Protein AF-A0A920LUI4-F1 (afdb_monomer)

Foldseek 3Di:
DDDPPPCPVVVVCCLLVVDPDPDDFDADPNHGDDPVNNVPDDDADPQGDADQAFQLVSLCVVCVVPVPRDSVVSCVVCVVLVNNVRRRPGLVPDDPVVSVD

Radius of gyration: 16.71 Å; Cα contacts (8 Å, |Δi|>4): 72; chains: 1; bounding box: 39×32×43 Å

Secondary structure (DSSP, 8-state):
-PPTTSSHHHHHHHHTTSS--SSS--EETTEE--HHHHHH-----SS----SSBHHHHHHHHHHH-TTS-TTHHHHHHHHTT-GGGTTSBGGGS-TTGGG-

Solvent-accessible surface area (backbone atoms only — not comparable to full-atom value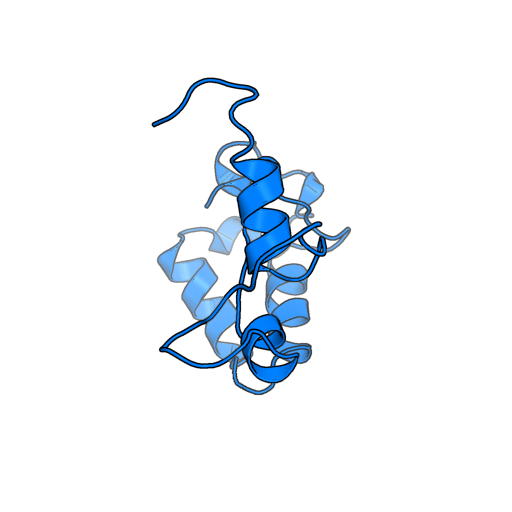s): 6484 Å² total; per-residue (Å²): 136,80,65,90,86,71,46,64,71,57,52,52,30,37,75,59,67,75,37,83,72,96,68,88,85,62,62,60,96,88,35,71,74,44,73,75,59,44,73,70,60,84,86,85,56,99,69,66,84,73,60,102,37,26,41,47,54,48,47,46,50,53,22,74,76,32,88,87,42,60,63,72,50,45,64,52,50,29,54,76,70,70,41,59,94,43,34,81,40,53,42,83,74,51,52,80,70,66,64,73,108

Nearest PDB structures (foldseek):
  4yms-assembly1_J  TM=8.678E-01  e=1.460E-03  Caldanaerobacter subterraneus subsp. tengcongensis MB4
  4zir-assembly1_B  TM=8.055E-01  e=1.655E-03  Thermotoga maritima MSB8
  7o17-assembly1_C  TM=8.811E-01  e=3.986E-03  Stutzerimonas stutzeri
  1sgw-assembly1_A  TM=8.078E-01  e=1.586E-02  Pyrococcus furiosus DSM 3638

Mean predicted aligned error: 6.78 Å

Structure (mmCIF, N/CA/C/O backbone):
data_AF-A0A920LUI4-F1
#
_entry.id   AF-A0A920LUI4-F1
#
loop_
_atom_site.group_PDB
_atom_site.id
_atom_site.type_symbol
_atom_site.label_atom_id
_atom_site.label_alt_id
_atom_site.label_comp_id
_atom_site.label_asym_id
_atom_site.label_entity_id
_atom_site.label_seq_id
_atom_site.pdbx_PDB_ins_code
_atom_site.Cartn_x
_atom_site.Cartn_y
_atom_site.Cartn_z
_atom_site.occupancy
_atom_site.B_iso_or_equiv
_atom_site.auth_seq_id
_atom_site.auth_comp_id
_atom_site.auth_asym_id
_atom_site.auth_atom_id
_atom_site.pdbx_PDB_model_num
ATOM 1 N N . MET A 1 1 ? -2.389 21.887 8.324 1.00 54.94 1 MET A N 1
ATOM 2 C CA . MET A 1 1 ? -1.175 21.053 8.496 1.00 54.94 1 MET A CA 1
ATOM 3 C C . MET A 1 1 ? -0.711 21.177 9.946 1.00 54.94 1 MET A C 1
ATOM 5 O O . MET A 1 1 ? -0.307 22.260 10.333 1.00 54.94 1 MET A O 1
ATOM 9 N N . GLY A 1 2 ? -0.863 20.143 10.784 1.00 72.38 2 GLY A N 1
ATOM 10 C CA . GLY A 1 2 ? -0.440 20.217 12.199 1.00 72.38 2 GLY A CA 1
ATOM 11 C C . GLY A 1 2 ? 1.078 20.030 12.382 1.00 72.38 2 GLY A C 1
ATOM 12 O O . GLY A 1 2 ? 1.705 19.469 11.481 1.00 72.38 2 GLY A O 1
ATOM 13 N N . PRO A 1 3 ? 1.661 20.376 13.542 1.00 79.69 3 PRO A N 1
ATOM 14 C CA . PRO A 1 3 ? 3.098 20.232 13.809 1.00 79.69 3 PRO A CA 1
ATOM 15 C C . PRO A 1 3 ? 3.559 18.765 13.872 1.00 79.69 3 PRO A C 1
ATOM 17 O O . PRO A 1 3 ? 2.749 17.841 14.030 1.00 79.69 3 PRO A O 1
ATOM 20 N N . ASN A 1 4 ? 4.864 18.520 13.733 1.00 76.44 4 ASN A N 1
ATOM 21 C CA . ASN A 1 4 ? 5.445 17.195 13.977 1.00 76.44 4 ASN A CA 1
ATOM 22 C C . ASN A 1 4 ? 5.123 16.749 15.412 1.00 76.44 4 ASN A C 1
ATOM 24 O O . ASN A 1 4 ? 5.159 17.556 16.333 1.00 76.44 4 ASN A O 1
ATOM 28 N N . GLY A 1 5 ? 4.728 15.487 15.593 1.00 81.38 5 GLY A N 1
ATOM 29 C CA . GLY A 1 5 ? 4.291 14.975 16.899 1.00 81.38 5 GLY A CA 1
ATOM 30 C C . GLY A 1 5 ? 2.815 15.211 17.249 1.00 81.38 5 GLY A C 1
ATOM 31 O O . GLY A 1 5 ? 2.339 14.631 18.214 1.00 81.38 5 GL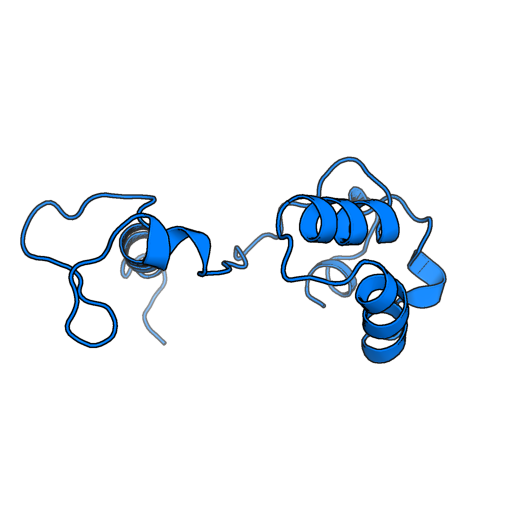Y A O 1
ATOM 32 N N . ALA A 1 6 ? 2.035 15.935 16.435 1.00 86.94 6 ALA A N 1
ATOM 33 C CA . ALA A 1 6 ? 0.597 16.151 16.680 1.00 86.94 6 ALA A CA 1
ATOM 34 C C . ALA A 1 6 ? -0.299 14.897 16.511 1.00 86.94 6 ALA A C 1
ATOM 36 O O . ALA A 1 6 ? -1.509 15.021 16.369 1.00 86.94 6 ALA A O 1
ATOM 37 N N . GLY A 1 7 ? 0.276 13.695 16.420 1.00 86.38 7 GLY A N 1
ATOM 38 C CA . GLY A 1 7 ? -0.492 12.448 16.339 1.00 86.38 7 GLY A CA 1
ATOM 39 C C . GLY A 1 7 ? -1.063 12.084 14.963 1.00 86.38 7 GLY A C 1
ATOM 40 O O . GLY A 1 7 ? -1.778 11.097 14.868 1.00 86.38 7 GLY A O 1
ATOM 41 N N . LYS A 1 8 ? -0.727 12.792 13.875 1.00 88.25 8 LYS A N 1
ATOM 42 C CA . LYS A 1 8 ? -1.234 12.483 12.514 1.00 88.25 8 LYS A CA 1
ATOM 43 C C . LYS A 1 8 ? -1.004 11.025 12.095 1.00 88.25 8 LYS A C 1
ATOM 45 O O . LYS A 1 8 ? -1.921 10.375 11.610 1.00 88.25 8 LYS A O 1
ATOM 50 N N . SER A 1 9 ? 0.201 10.500 12.316 1.00 87.12 9 SER A N 1
ATOM 51 C CA . SER A 1 9 ? 0.527 9.110 11.975 1.00 87.12 9 SER A CA 1
ATOM 52 C C . SER A 1 9 ? -0.219 8.108 12.858 1.00 87.12 9 SER A C 1
ATOM 54 O O . SER A 1 9 ? -0.586 7.039 12.383 1.00 87.12 9 SER A O 1
ATOM 56 N N . LEU A 1 10 ? -0.468 8.454 14.127 1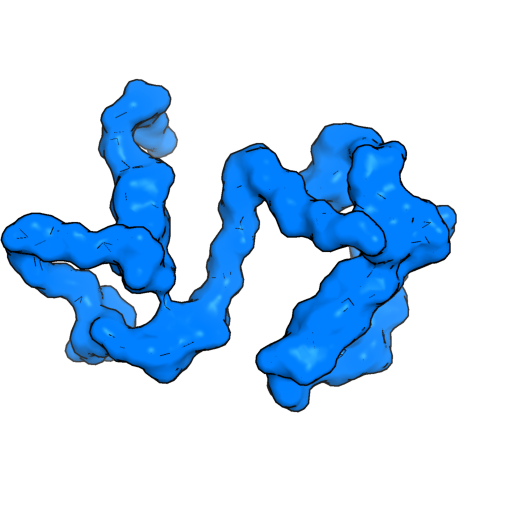.00 89.31 10 LEU A N 1
ATOM 57 C CA . LEU A 1 10 ? -1.275 7.634 15.032 1.00 89.31 10 LEU A CA 1
ATOM 58 C C . LEU A 1 10 ? -2.738 7.618 14.580 1.00 89.31 10 LEU A C 1
ATOM 60 O O . LEU A 1 10 ? -3.317 6.547 14.455 1.00 89.31 10 LEU A O 1
ATOM 64 N N . LEU A 1 11 ? -3.294 8.784 14.242 1.00 89.31 11 LEU A N 1
ATOM 65 C CA . LEU A 1 11 ? -4.645 8.917 13.704 1.00 89.31 11 LEU A CA 1
ATOM 66 C C . LEU A 1 11 ? -4.828 8.081 12.432 1.00 89.31 11 LEU A C 1
ATOM 68 O O . LEU A 1 11 ? -5.783 7.316 12.344 1.00 89.31 11 LEU A O 1
ATOM 72 N N . MET A 1 12 ? -3.890 8.169 11.483 1.00 88.38 12 MET A N 1
ATOM 73 C CA . MET A 1 12 ? -3.930 7.349 10.267 1.00 88.38 12 MET A CA 1
ATOM 74 C C . MET A 1 12 ? -3.892 5.851 10.588 1.00 88.38 12 MET A C 1
ATOM 76 O O . MET A 1 12 ? -4.677 5.088 10.034 1.00 88.38 12 MET A O 1
ATOM 80 N N . ARG A 1 13 ? -3.042 5.414 11.530 1.00 87.81 13 ARG A N 1
ATOM 81 C CA . ARG A 1 13 ? -3.022 4.009 11.977 1.00 87.81 13 ARG A CA 1
ATOM 82 C C . ARG A 1 13 ? -4.363 3.576 12.565 1.00 87.81 13 ARG A C 1
ATOM 84 O O . ARG A 1 13 ? -4.784 2.460 12.288 1.00 87.81 13 ARG A O 1
ATOM 91 N N . CYS A 1 14 ? -5.040 4.437 13.324 1.00 90.56 14 CYS A N 1
ATOM 92 C CA . CYS A 1 14 ? -6.366 4.125 13.850 1.00 90.56 14 CYS A CA 1
ATOM 93 C C . CYS A 1 14 ? -7.417 3.985 12.741 1.00 90.56 14 CYS A C 1
ATOM 95 O O . CYS A 1 14 ? -8.183 3.027 12.747 1.00 90.56 14 CYS A O 1
ATOM 97 N N . ILE A 1 15 ? -7.425 4.900 11.767 1.00 89.31 15 ILE A N 1
ATOM 98 C CA . ILE A 1 15 ? -8.362 4.869 10.629 1.00 89.31 15 ILE A CA 1
ATOM 99 C C . ILE A 1 15 ? -8.174 3.600 9.784 1.00 89.31 15 ILE A C 1
ATOM 101 O O . ILE A 1 15 ? -9.154 3.013 9.333 1.00 89.31 15 ILE A O 1
ATOM 105 N N . HIS A 1 16 ? -6.930 3.142 9.630 1.00 87.62 16 HIS A N 1
ATOM 106 C CA . HIS A 1 16 ? -6.592 1.909 8.914 1.00 87.62 16 HIS A CA 1
ATOM 107 C C . HIS A 1 16 ? -6.694 0.634 9.770 1.00 87.62 16 HIS A C 1
ATOM 109 O O . HIS A 1 16 ? -6.277 -0.432 9.324 1.00 87.62 16 HIS A O 1
ATOM 115 N N . GLY A 1 17 ? -7.199 0.717 11.007 1.00 87.44 17 GLY A N 1
ATOM 116 C CA . GLY A 1 17 ? -7.327 -0.440 11.903 1.00 87.44 17 GLY A CA 1
ATOM 117 C C . GLY A 1 17 ? -5.994 -1.034 12.386 1.00 87.44 17 GLY A C 1
ATOM 118 O O . GLY A 1 17 ? -5.980 -2.105 12.982 1.00 87.44 17 GLY A O 1
ATOM 119 N N . LEU A 1 18 ? -4.870 -0.344 12.165 1.00 87.62 18 LEU A N 1
ATOM 120 C CA . LEU A 1 18 ? -3.532 -0.741 12.626 1.00 87.62 18 LEU A CA 1
ATOM 121 C C . LEU A 1 18 ? -3.294 -0.409 14.107 1.00 87.62 18 LEU A C 1
ATOM 123 O O . LEU A 1 18 ? -2.311 -0.856 14.698 1.00 87.62 18 LEU A O 1
ATOM 127 N N . HIS A 1 19 ? -4.152 0.420 14.700 1.00 89.81 19 HIS A N 1
ATOM 128 C CA . HIS A 1 19 ? -4.135 0.751 16.119 1.00 89.81 19 HIS A CA 1
ATOM 129 C C . HIS A 1 19 ? -5.565 0.931 16.631 1.00 89.81 19 HIS A C 1
ATOM 131 O O . HIS A 1 19 ? -6.371 1.599 15.990 1.00 89.81 19 HIS A O 1
ATOM 137 N N . GLN A 1 20 ? -5.891 0.356 17.786 1.00 88.50 20 GLN A N 1
ATOM 138 C CA . GLN A 1 20 ? -7.220 0.499 18.376 1.00 88.50 20 GLN A CA 1
ATOM 139 C C . GLN A 1 20 ? -7.261 1.750 19.272 1.00 88.50 20 GLN A C 1
ATOM 141 O O . GLN A 1 20 ? -6.368 1.913 20.107 1.00 88.50 20 GLN A O 1
ATOM 146 N N . PRO A 1 21 ? -8.255 2.647 19.128 1.00 90.12 21 PRO A N 1
ATOM 147 C CA . PRO A 1 21 ? -8.375 3.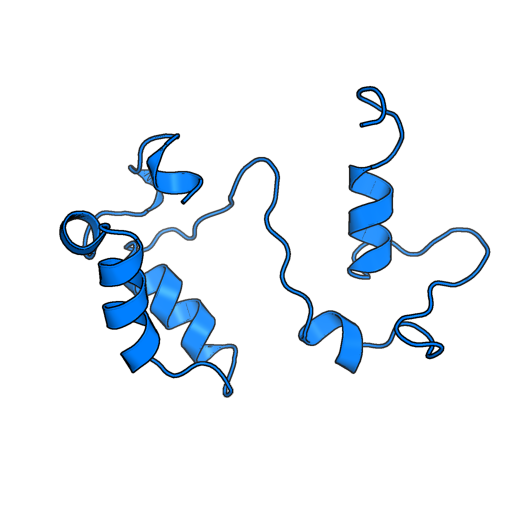805 20.007 1.00 90.12 21 PRO A CA 1
ATOM 148 C C . PRO A 1 21 ? -8.677 3.366 21.448 1.00 90.12 21 PRO A C 1
ATOM 150 O O . PRO A 1 21 ? -9.430 2.421 21.670 1.00 90.12 21 PRO A O 1
ATOM 153 N N . GLN A 1 22 ? -8.122 4.075 22.437 1.00 91.06 22 GLN A N 1
ATOM 154 C CA . GLN A 1 22 ? -8.375 3.792 23.859 1.00 91.06 22 GLN A CA 1
ATOM 155 C C . GLN A 1 22 ? -9.825 4.087 24.276 1.00 91.06 22 GLN A C 1
ATOM 157 O O . GLN A 1 22 ? -10.334 3.480 25.215 1.00 91.06 22 GLN A O 1
ATOM 162 N N . SER A 1 23 ? -10.487 5.025 23.598 1.00 93.19 23 SER A N 1
ATOM 163 C CA . SER A 1 23 ? -11.889 5.373 23.818 1.00 93.19 23 SER A CA 1
ATOM 164 C C . SER A 1 23 ? -12.513 5.960 22.547 1.00 93.19 23 SER A C 1
ATOM 166 O O . SER A 1 23 ? -11.811 6.389 21.629 1.00 93.19 23 SER A O 1
ATOM 168 N N . GLY A 1 24 ? -13.847 5.968 22.490 1.00 91.38 24 GLY A N 1
ATOM 169 C CA . GLY A 1 24 ? -14.596 6.387 21.304 1.00 91.38 24 GLY A CA 1
ATOM 170 C C . GLY A 1 24 ? -14.671 5.300 20.229 1.00 91.38 24 GLY A C 1
ATOM 171 O O . GLY A 1 24 ? -14.369 4.134 20.473 1.00 91.38 24 GLY A O 1
ATOM 172 N N . ARG A 1 25 ? -15.123 5.681 19.033 1.00 90.62 25 ARG A N 1
ATOM 173 C CA . ARG A 1 25 ? -15.227 4.788 17.874 1.00 90.62 25 ARG A CA 1
ATOM 174 C C . ARG A 1 25 ? -14.972 5.557 16.586 1.00 90.62 25 ARG A C 1
ATOM 176 O O . ARG A 1 25 ? -15.166 6.770 16.547 1.00 90.62 25 ARG A O 1
ATOM 183 N N . ILE A 1 26 ? -14.549 4.841 15.552 1.00 91.31 26 ILE A N 1
ATOM 184 C CA . ILE A 1 26 ? -14.353 5.391 14.212 1.00 91.31 26 ILE A CA 1
ATOM 185 C C . ILE A 1 26 ? -15.438 4.806 13.317 1.00 91.31 26 ILE A C 1
ATOM 187 O O . ILE A 1 26 ? -15.655 3.593 13.307 1.00 91.31 26 ILE A O 1
ATOM 191 N N . GLU A 1 27 ? -16.120 5.682 12.591 1.00 91.94 27 GLU A N 1
ATOM 192 C CA . GLU A 1 27 ? -17.135 5.319 11.611 1.00 91.94 27 GLU A CA 1
ATOM 193 C C . GLU A 1 27 ? -16.701 5.799 10.224 1.00 91.94 27 GLU A C 1
ATOM 195 O O . GLU A 1 27 ? -16.149 6.891 10.079 1.00 91.94 27 GLU A O 1
ATOM 200 N N . PHE A 1 28 ? -16.954 4.981 9.207 1.00 88.25 28 PHE A N 1
ATOM 201 C CA . PHE A 1 28 ? -16.776 5.311 7.799 1.00 88.25 28 PHE A CA 1
ATOM 202 C C . PHE A 1 28 ? -18.148 5.251 7.120 1.00 88.25 28 PHE A C 1
ATOM 204 O O . PHE A 1 28 ? -18.818 4.218 7.173 1.00 88.25 28 PHE A O 1
ATOM 211 N N . ASP A 1 29 ? -18.597 6.368 6.543 1.00 87.31 29 ASP A N 1
ATOM 212 C CA . ASP A 1 29 ? -19.962 6.543 6.015 1.00 87.31 29 ASP A CA 1
ATOM 213 C C . ASP A 1 29 ? -21.060 6.116 7.009 1.00 87.31 29 ASP A C 1
ATOM 215 O O . ASP A 1 29 ? -21.989 5.380 6.675 1.00 87.31 29 ASP A O 1
ATOM 219 N N . GLY A 1 30 ? -20.919 6.532 8.274 1.00 90.62 30 GLY A N 1
ATOM 220 C CA . GLY A 1 30 ? -21.874 6.231 9.350 1.00 90.62 30 GLY A CA 1
ATOM 221 C C . GLY A 1 30 ? -21.892 4.769 9.809 1.00 90.62 30 GLY A C 1
ATOM 222 O O . GLY A 1 30 ? -22.752 4.386 10.599 1.00 90.62 30 GLY A O 1
ATOM 223 N N . ARG A 1 31 ? -20.962 3.934 9.327 1.00 89.94 31 ARG A N 1
ATOM 224 C CA . ARG A 1 31 ? -20.817 2.535 9.749 1.00 89.94 31 ARG A CA 1
ATOM 225 C C . ARG A 1 31 ? -19.553 2.345 10.578 1.00 89.94 31 ARG A C 1
ATOM 227 O O . ARG A 1 31 ? -18.518 2.890 10.199 1.00 89.94 31 ARG A O 1
ATOM 234 N N . PRO A 1 32 ? -19.593 1.564 11.672 1.00 90.88 32 PRO A N 1
ATOM 235 C CA . PRO A 1 32 ? -18.393 1.217 12.421 1.00 90.88 32 PRO A CA 1
ATOM 236 C C . PRO A 1 32 ? -17.325 0.618 11.512 1.00 90.88 32 PRO A C 1
ATOM 238 O O . PRO A 1 32 ? -17.631 -0.135 10.589 1.00 90.88 32 PRO A O 1
ATOM 241 N N . LEU A 1 33 ? -16.071 0.957 11.789 1.00 90.44 33 LEU A N 1
ATOM 242 C CA . LEU A 1 33 ? -14.937 0.419 11.056 1.00 90.44 33 LEU A CA 1
ATOM 243 C C . LEU A 1 33 ? -14.869 -1.106 11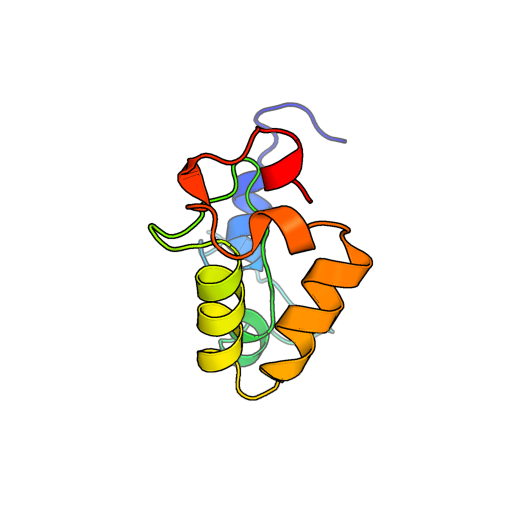.244 1.00 90.44 33 LEU A C 1
ATOM 245 O O . LEU A 1 33 ? -14.757 -1.592 12.369 1.00 90.44 33 LEU A O 1
ATOM 249 N N . ASP A 1 34 ? -14.945 -1.850 10.143 1.00 88.94 34 ASP A N 1
ATOM 250 C CA . ASP A 1 34 ? -14.862 -3.310 10.118 1.00 88.94 34 ASP A CA 1
ATOM 251 C C . ASP A 1 34 ? -13.794 -3.791 9.124 1.00 88.94 34 ASP A C 1
ATOM 253 O O . ASP A 1 34 ? -13.199 -3.005 8.379 1.00 88.94 34 ASP A O 1
ATOM 257 N N . GLU A 1 35 ? -13.537 -5.100 9.092 1.00 86.06 35 GLU A N 1
ATOM 258 C CA . GLU A 1 35 ? -12.541 -5.671 8.181 1.00 86.06 35 GLU A CA 1
ATOM 259 C C . GLU A 1 35 ? -12.839 -5.399 6.701 1.00 86.06 35 GLU A C 1
ATOM 261 O O . GLU A 1 35 ? -11.910 -5.312 5.897 1.00 86.06 35 GLU A O 1
ATOM 266 N N . THR A 1 36 ? -14.112 -5.287 6.318 1.00 87.38 36 THR A N 1
ATOM 267 C CA . THR A 1 36 ? -14.502 -5.073 4.918 1.00 87.38 36 THR A CA 1
ATOM 268 C C . THR A 1 36 ? -14.150 -3.662 4.461 1.00 87.38 36 THR A C 1
ATOM 270 O O . THR A 1 36 ? -13.680 -3.475 3.337 1.00 87.38 36 THR A O 1
ATOM 273 N N . ILE A 1 37 ? -14.308 -2.686 5.357 1.00 87.44 37 ILE A N 1
ATOM 274 C CA . ILE A 1 37 ? -13.912 -1.296 5.157 1.00 87.44 37 ILE A CA 1
ATOM 275 C C . ILE A 1 37 ? -12.385 -1.193 5.152 1.00 87.44 37 ILE A C 1
ATOM 277 O O . ILE A 1 37 ? -11.825 -0.624 4.217 1.00 87.44 37 ILE A O 1
ATOM 281 N N . ILE A 1 38 ? -11.700 -1.794 6.133 1.00 87.12 38 ILE A N 1
ATOM 282 C CA . ILE A 1 38 ? -10.230 -1.743 6.247 1.00 87.12 38 ILE A CA 1
ATOM 283 C C . ILE A 1 38 ? -9.560 -2.305 4.993 1.00 87.12 38 ILE A C 1
ATOM 285 O O . ILE A 1 38 ? -8.683 -1.658 4.425 1.00 87.12 38 ILE A O 1
ATOM 289 N N . LYS A 1 39 ? -9.994 -3.479 4.513 1.00 83.62 39 LYS A N 1
ATOM 290 C CA . LYS A 1 39 ? -9.389 -4.154 3.347 1.00 83.62 39 LYS A CA 1
ATOM 291 C C . LYS A 1 39 ? -9.493 -3.347 2.048 1.00 83.62 39 LYS A C 1
ATOM 293 O O . LYS A 1 39 ? -8.721 -3.585 1.123 1.00 83.62 39 LYS A O 1
ATOM 298 N N . ARG A 1 40 ? -10.430 -2.398 1.963 1.00 82.00 40 ARG A N 1
ATOM 299 C CA . ARG A 1 40 ? -10.609 -1.523 0.793 1.00 82.00 40 ARG A CA 1
ATOM 300 C C . ARG A 1 40 ? -9.751 -0.265 0.845 1.00 82.00 40 ARG A C 1
ATOM 3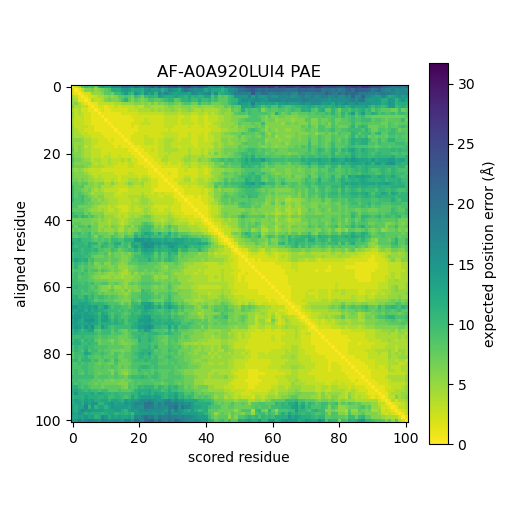02 O O . ARG A 1 40 ? -9.548 0.364 -0.192 1.00 82.00 40 ARG A O 1
ATOM 309 N N . GLN A 1 41 ? -9.244 0.103 2.016 1.00 84.69 41 GLN A N 1
ATOM 310 C CA . GLN A 1 41 ? -8.397 1.276 2.167 1.00 84.69 41 GLN A CA 1
ATOM 311 C C . GLN A 1 41 ? -6.988 0.996 1.630 1.00 84.69 41 GLN A C 1
ATOM 313 O O . GLN A 1 41 ? -6.458 -0.106 1.759 1.00 84.69 41 GLN A O 1
ATOM 318 N N . SER A 1 42 ? -6.374 2.013 1.031 1.00 82.31 42 SER A N 1
ATOM 319 C CA . SER A 1 42 ? -4.965 1.991 0.626 1.00 82.31 42 SER A CA 1
ATOM 320 C C . SER A 1 42 ? -4.217 3.062 1.408 1.00 82.31 42 SER A C 1
ATOM 322 O O . SER A 1 42 ? -4.764 4.139 1.648 1.00 82.31 42 SER A O 1
ATOM 324 N N . PHE A 1 43 ? -2.985 2.771 1.821 1.00 79.44 43 PHE A N 1
ATOM 325 C CA . PHE A 1 43 ? -2.175 3.687 2.619 1.00 79.44 43 PHE A CA 1
ATOM 326 C C . PHE A 1 43 ? -0.770 3.813 2.041 1.00 79.44 43 PHE A C 1
ATOM 328 O O . PHE A 1 43 ? -0.085 2.811 1.837 1.00 79.44 43 PHE A O 1
ATOM 335 N N . VAL A 1 44 ? -0.333 5.052 1.822 1.00 75.75 44 VAL A N 1
ATOM 336 C CA . VAL A 1 44 ? 1.041 5.372 1.431 1.00 75.75 44 VAL A CA 1
ATOM 337 C C . VAL A 1 44 ? 1.753 5.943 2.651 1.00 75.75 44 VAL A C 1
ATOM 339 O O . VAL A 1 44 ? 1.355 6.966 3.209 1.00 75.75 44 VAL A O 1
ATOM 342 N N . PHE A 1 45 ? 2.799 5.251 3.097 1.00 71.06 45 PHE A N 1
ATOM 343 C CA . PHE A 1 45 ? 3.633 5.708 4.204 1.00 71.06 45 PHE A CA 1
ATOM 344 C C . PHE A 1 45 ? 4.526 6.873 3.760 1.00 71.06 45 PHE A C 1
ATOM 346 O O . PHE A 1 45 ? 4.925 6.945 2.604 1.00 71.06 45 PHE A O 1
ATOM 353 N N . GLN A 1 46 ? 4.919 7.738 4.705 1.00 69.50 46 GLN A N 1
ATOM 354 C CA . GLN A 1 46 ? 5.893 8.813 4.444 1.00 69.50 46 GLN A CA 1
ATOM 355 C C . GLN A 1 46 ? 7.217 8.294 3.858 1.00 69.50 46 GLN A C 1
ATOM 357 O O . GLN A 1 46 ? 7.867 9.002 3.099 1.00 69.50 46 GLN A O 1
ATOM 362 N N . THR A 1 47 ? 7.608 7.066 4.209 1.00 70.31 47 THR A N 1
ATOM 363 C CA . THR A 1 47 ? 8.670 6.322 3.529 1.00 70.31 47 THR A CA 1
ATOM 364 C C . THR A 1 47 ? 8.035 5.084 2.896 1.00 70.31 47 THR A C 1
ATOM 366 O O . THR A 1 47 ? 7.682 4.152 3.629 1.00 70.31 47 THR A O 1
ATOM 369 N N . PRO A 1 48 ? 7.849 5.065 1.566 1.00 69.38 48 PRO A N 1
ATOM 370 C CA . PRO A 1 48 ? 7.290 3.918 0.866 1.00 69.38 48 PRO A CA 1
ATOM 371 C C . PRO A 1 48 ? 8.116 2.659 1.147 1.00 69.38 48 PRO A C 1
ATOM 373 O O . PRO A 1 48 ? 9.342 2.662 1.052 1.00 69.38 48 PRO A O 1
ATOM 376 N N . THR A 1 49 ? 7.446 1.569 1.520 1.00 75.00 49 THR A N 1
ATOM 377 C CA . THR A 1 49 ? 8.096 0.262 1.671 1.00 75.00 49 THR A CA 1
ATOM 378 C C . THR A 1 49 ? 7.844 -0.543 0.408 1.00 75.00 49 THR A C 1
ATOM 380 O O . THR A 1 49 ? 6.764 -1.100 0.230 1.00 75.00 49 THR A O 1
ATOM 383 N N . VAL A 1 50 ? 8.844 -0.600 -0.469 1.00 82.75 50 VAL A N 1
ATOM 384 C CA . VAL A 1 50 ? 8.811 -1.431 -1.678 1.00 82.75 50 VAL A CA 1
ATOM 385 C C . VAL A 1 50 ? 9.357 -2.828 -1.390 1.00 82.75 50 VAL A C 1
ATOM 387 O O . VAL A 1 50 ? 10.295 -3.011 -0.605 1.00 82.75 50 VAL A O 1
ATOM 390 N N . LEU A 1 51 ? 8.773 -3.845 -2.020 1.00 85.88 51 LEU A N 1
ATOM 391 C CA . LEU A 1 51 ? 9.206 -5.229 -1.842 1.00 85.88 51 LEU A CA 1
ATOM 392 C C . LEU A 1 51 ? 10.508 -5.460 -2.620 1.00 85.88 51 LEU A C 1
ATOM 394 O O . LEU A 1 51 ? 10.814 -4.753 -3.581 1.00 85.88 51 LEU A O 1
ATOM 398 N N . ARG A 1 52 ? 11.294 -6.468 -2.212 1.00 90.62 52 ARG A N 1
ATOM 399 C CA . ARG A 1 52 ? 12.547 -6.866 -2.887 1.00 90.62 52 ARG A CA 1
ATOM 400 C C . ARG A 1 52 ? 12.259 -7.554 -4.233 1.00 90.62 52 ARG A C 1
ATOM 402 O O . ARG A 1 52 ? 12.489 -8.749 -4.367 1.00 90.62 52 ARG A O 1
ATOM 409 N N . ARG A 1 53 ? 11.709 -6.795 -5.177 1.00 93.31 53 ARG A N 1
ATOM 410 C CA . ARG A 1 53 ? 11.215 -7.198 -6.500 1.00 93.31 53 ARG A CA 1
ATOM 411 C C . ARG A 1 53 ? 11.451 -6.070 -7.509 1.00 93.31 53 ARG A C 1
ATOM 413 O O . ARG A 1 53 ? 11.824 -4.963 -7.098 1.00 93.31 53 ARG A O 1
ATOM 420 N N . THR A 1 54 ? 1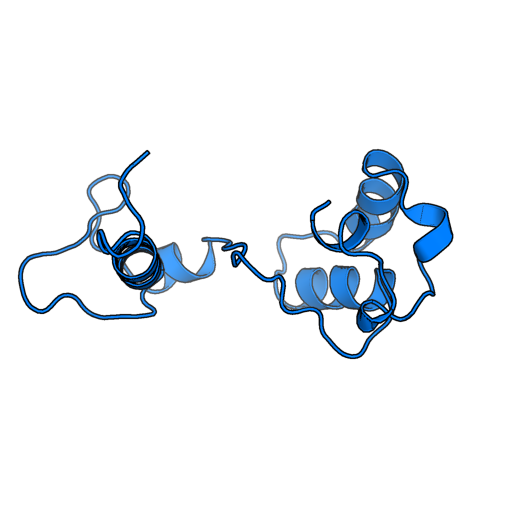1.243 -6.329 -8.797 1.00 95.12 54 THR A N 1
ATOM 421 C CA . THR A 1 54 ? 11.239 -5.256 -9.809 1.00 95.12 54 THR A CA 1
ATOM 422 C C . THR A 1 54 ? 10.043 -4.316 -9.623 1.00 95.12 54 THR A C 1
ATOM 424 O O . THR A 1 54 ? 9.113 -4.623 -8.865 1.00 95.12 54 THR A O 1
ATOM 427 N N . VAL A 1 55 ? 10.053 -3.151 -10.277 1.00 92.44 55 VAL A N 1
ATOM 428 C CA . VAL A 1 55 ? 8.908 -2.220 -10.260 1.00 92.44 55 VAL A CA 1
ATOM 429 C C . VAL A 1 55 ? 7.641 -2.924 -10.747 1.00 92.44 55 VAL A C 1
ATOM 431 O O . VAL A 1 55 ? 6.626 -2.929 -10.050 1.00 92.44 55 VAL A O 1
ATOM 434 N N . TYR A 1 56 ? 7.720 -3.609 -11.888 1.00 94.00 56 TYR A N 1
ATOM 435 C CA . TYR A 1 56 ? 6.588 -4.338 -12.453 1.00 94.00 56 TYR A CA 1
ATOM 436 C C . TYR A 1 56 ? 6.089 -5.455 -11.533 1.00 94.00 56 TYR A C 1
ATOM 438 O O . TYR A 1 56 ? 4.891 -5.584 -11.288 1.00 94.00 56 TYR A O 1
ATOM 446 N N . GLU A 1 57 ? 6.997 -6.232 -10.945 1.00 93.50 57 GLU A N 1
ATOM 447 C CA . GLU A 1 57 ? 6.629 -7.301 -10.018 1.00 93.50 57 GLU A CA 1
ATOM 448 C C . GLU A 1 57 ? 5.968 -6.783 -8.732 1.00 93.50 57 GLU A C 1
ATOM 450 O O . GLU A 1 57 ? 5.145 -7.492 -8.152 1.00 93.50 57 GLU A O 1
ATOM 455 N N . ASN A 1 58 ? 6.289 -5.565 -8.275 1.00 91.81 58 ASN A N 1
ATOM 456 C CA . ASN A 1 58 ? 5.568 -4.932 -7.167 1.00 91.81 58 ASN A CA 1
ATOM 457 C C . ASN A 1 58 ? 4.113 -4.620 -7.556 1.00 91.81 58 ASN A C 1
ATOM 459 O O . ASN A 1 58 ? 3.207 -4.931 -6.782 1.00 91.81 58 ASN A O 1
ATOM 463 N N . LEU A 1 59 ? 3.877 -4.079 -8.757 1.00 91.12 59 LEU A N 1
ATOM 464 C CA . LEU A 1 59 ? 2.526 -3.786 -9.256 1.00 91.12 59 LEU A CA 1
ATOM 465 C C . LEU A 1 59 ? 1.699 -5.066 -9.431 1.00 91.12 59 LEU A C 1
ATOM 467 O O . LEU A 1 59 ? 0.585 -5.170 -8.915 1.00 91.12 59 LEU A O 1
ATOM 471 N N . ILE A 1 60 ? 2.271 -6.081 -10.085 1.00 92.38 60 ILE A N 1
ATOM 472 C CA . ILE A 1 60 ? 1.610 -7.376 -10.294 1.00 92.38 60 ILE A CA 1
ATOM 473 C C . ILE A 1 60 ? 1.341 -8.090 -8.968 1.00 92.38 60 ILE A C 1
ATOM 475 O O . ILE A 1 60 ? 0.307 -8.740 -8.816 1.00 92.38 60 ILE A O 1
ATOM 479 N N . PHE A 1 61 ? 2.238 -7.967 -7.988 1.00 90.75 61 PHE A N 1
ATOM 480 C CA . PHE A 1 61 ? 2.014 -8.525 -6.658 1.00 90.75 61 PHE A CA 1
ATOM 481 C C . PHE A 1 61 ? 0.759 -7.939 -6.001 1.00 90.75 61 PHE A C 1
ATOM 483 O O . PHE A 1 61 ? -0.062 -8.701 -5.495 1.00 90.75 61 PHE A O 1
ATOM 490 N N . VAL A 1 62 ? 0.575 -6.616 -6.050 1.00 86.69 62 VAL A N 1
ATOM 491 C CA . VAL A 1 62 ? -0.631 -5.965 -5.511 1.00 86.69 62 VAL A CA 1
ATOM 492 C C . VAL A 1 62 ? -1.877 -6.385 -6.291 1.00 86.69 62 VAL A C 1
ATOM 494 O O . VAL A 1 62 ? -2.873 -6.747 -5.667 1.00 86.69 62 VAL A O 1
ATOM 497 N N . ALA A 1 63 ? -1.808 -6.420 -7.626 1.00 88.25 63 ALA A N 1
ATOM 498 C CA . ALA A 1 63 ? -2.925 -6.852 -8.467 1.00 88.25 63 ALA A CA 1
ATOM 499 C C . ALA A 1 63 ? -3.378 -8.289 -8.146 1.00 88.25 63 ALA A C 1
ATOM 501 O O . ALA A 1 63 ? -4.564 -8.565 -8.022 1.00 88.25 63 ALA A O 1
ATOM 502 N N . ARG A 1 64 ? -2.441 -9.210 -7.891 1.00 88.12 64 ARG A N 1
ATOM 503 C CA . ARG A 1 64 ? -2.768 -10.597 -7.504 1.00 88.12 64 ARG A CA 1
ATOM 504 C C . ARG A 1 64 ? -3.421 -10.723 -6.128 1.00 88.12 64 ARG A C 1
ATOM 506 O O . ARG A 1 64 ? -4.139 -11.689 -5.890 1.00 88.12 64 ARG A O 1
ATOM 513 N N . LEU A 1 65 ? -3.156 -9.789 -5.216 1.00 85.19 65 LEU A N 1
ATOM 514 C CA . LEU A 1 65 ? -3.773 -9.769 -3.886 1.00 85.19 65 LEU A CA 1
ATOM 515 C C . LEU A 1 65 ? -5.162 -9.119 -3.881 1.00 85.19 65 LEU A C 1
ATOM 517 O O . LEU A 1 65 ? -5.894 -9.256 -2.900 1.00 85.19 65 LEU A O 1
ATOM 521 N N . ARG A 1 66 ? -5.509 -8.392 -4.945 1.00 83.06 66 ARG A N 1
ATOM 522 C CA . ARG A 1 66 ? -6.727 -7.591 -5.062 1.00 83.06 66 ARG A CA 1
ATOM 523 C C . ARG A 1 66 ? -7.456 -7.996 -6.345 1.00 83.06 66 ARG A C 1
ATOM 525 O O . ARG A 1 66 ? -7.155 -7.435 -7.392 1.00 83.06 66 ARG A O 1
ATOM 532 N N . PRO A 1 67 ? -8.395 -8.961 -6.282 1.00 79.00 67 PRO A N 1
ATOM 533 C CA . PRO A 1 67 ? -9.101 -9.489 -7.455 1.00 79.00 67 PRO A CA 1
ATOM 534 C C . PRO A 1 67 ? -9.781 -8.427 -8.332 1.00 79.00 67 PRO A C 1
ATOM 536 O O . PRO A 1 67 ? -10.077 -8.680 -9.494 1.00 79.00 67 PRO A O 1
ATOM 539 N N . GLU A 1 68 ? -10.058 -7.248 -7.776 1.00 83.38 68 GLU A N 1
ATOM 540 C CA . GLU A 1 68 ? -10.622 -6.097 -8.475 1.00 83.38 68 GLU A CA 1
ATOM 541 C C . GLU A 1 68 ? -9.612 -5.313 -9.336 1.00 83.38 68 GLU A C 1
ATOM 543 O O . GLU A 1 68 ? -10.020 -4.468 -10.131 1.00 83.38 68 GLU A O 1
ATOM 548 N N . ILE A 1 69 ? -8.308 -5.560 -9.181 1.00 82.69 69 ILE A N 1
ATOM 549 C CA . ILE A 1 69 ? -7.245 -4.892 -9.933 1.00 82.69 69 ILE A CA 1
ATOM 550 C C . ILE A 1 69 ? -6.802 -5.799 -11.081 1.00 82.69 69 ILE A C 1
ATOM 552 O O . ILE A 1 69 ? -6.248 -6.878 -10.882 1.00 82.69 69 ILE A O 1
ATOM 556 N N . CYS A 1 70 ? -7.012 -5.318 -12.303 1.00 84.81 70 CYS A N 1
ATOM 557 C CA . CYS A 1 70 ? -6.595 -5.993 -13.525 1.00 84.81 70 CYS A CA 1
ATOM 558 C C . CYS A 1 70 ? -5.064 -5.951 -13.673 1.00 84.81 70 CYS A C 1
ATOM 560 O O . CYS A 1 70 ? -4.459 -4.888 -13.528 1.00 84.81 70 CYS A O 1
ATOM 562 N N . THR A 1 71 ? -4.417 -7.075 -13.990 1.00 82.50 71 THR A N 1
ATOM 563 C CA . THR A 1 71 ? -2.953 -7.123 -14.178 1.00 82.50 71 THR A CA 1
ATOM 564 C C . THR A 1 71 ? -2.479 -6.278 -15.356 1.00 82.50 71 THR A C 1
ATOM 566 O O . THR A 1 71 ? -1.408 -5.682 -15.308 1.00 82.50 71 THR A O 1
ATOM 569 N N . GLU A 1 72 ? -3.319 -6.153 -16.372 1.00 84.50 72 GLU A N 1
ATOM 570 C CA . GLU A 1 72 ? -3.141 -5.350 -17.573 1.00 84.50 72 GLU A CA 1
ATOM 571 C C . GLU A 1 72 ? -3.136 -3.849 -17.242 1.00 84.50 72 GLU A C 1
ATOM 573 O O . GLU A 1 72 ? -2.548 -3.049 -17.969 1.00 84.50 72 GLU A O 1
ATOM 578 N N . ALA A 1 73 ? -3.717 -3.457 -16.100 1.00 85.38 73 ALA A N 1
ATOM 579 C CA . ALA A 1 73 ? -3.631 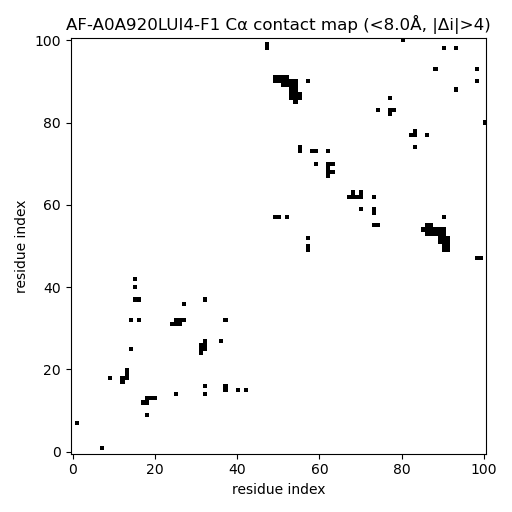-2.088 -15.607 1.00 85.38 73 ALA A CA 1
ATOM 580 C C . ALA A 1 73 ? -2.206 -1.719 -15.164 1.00 85.38 73 ALA A C 1
ATOM 582 O O . ALA A 1 73 ? -1.878 -0.537 -15.147 1.00 85.38 73 ALA A O 1
ATOM 583 N N . ALA A 1 74 ? -1.340 -2.689 -14.841 1.00 87.56 74 ALA A N 1
ATOM 584 C CA . ALA A 1 74 ? 0.032 -2.403 -14.419 1.00 87.56 74 ALA A CA 1
ATOM 585 C C . ALA A 1 74 ? 0.856 -1.754 -15.543 1.00 87.56 74 ALA A C 1
ATOM 587 O O . ALA A 1 74 ? 1.569 -0.783 -15.301 1.00 87.56 74 ALA A O 1
ATOM 588 N N . ASP A 1 75 ? 0.727 -2.253 -16.775 1.00 87.81 75 ASP A N 1
ATOM 589 C CA . ASP A 1 75 ? 1.414 -1.688 -17.941 1.00 87.81 75 ASP A CA 1
ATOM 590 C C . ASP A 1 75 ? 0.914 -0.275 -18.265 1.00 87.81 75 ASP A C 1
ATOM 592 O O . ASP A 1 75 ? 1.702 0.627 -18.556 1.00 87.81 75 ASP A O 1
ATOM 596 N N . GLN A 1 76 ? -0.398 -0.064 -18.151 1.00 89.81 76 GLN A N 1
ATOM 597 C CA . GLN A 1 76 ? -1.012 1.242 -18.361 1.00 89.81 76 GLN A CA 1
ATOM 598 C C . GLN A 1 76 ? -0.599 2.253 -17.278 1.00 89.81 76 GLN A C 1
ATOM 600 O O . GLN A 1 76 ? -0.265 3.390 -17.605 1.00 89.81 76 GLN A O 1
ATOM 605 N N . LEU A 1 77 ? -0.537 1.834 -16.010 1.00 89.50 77 LEU A N 1
ATOM 606 C CA . LEU A 1 77 ? -0.065 2.666 -14.899 1.00 89.50 77 LEU A CA 1
ATOM 607 C C . LEU A 1 77 ? 1.397 3.076 -15.077 1.00 89.50 77 LEU A C 1
ATOM 609 O O . LEU A 1 77 ? 1.725 4.248 -14.906 1.00 89.50 77 LEU A O 1
ATOM 613 N N . LEU A 1 78 ? 2.274 2.145 -15.470 1.00 91.31 78 LEU A N 1
ATOM 614 C CA . LEU A 1 78 ? 3.671 2.480 -15.766 1.00 91.31 78 LEU A CA 1
ATOM 615 C C . LEU A 1 78 ? 3.766 3.556 -16.848 1.00 91.31 78 LEU A C 1
ATOM 617 O O . LEU A 1 78 ? 4.584 4.464 -16.729 1.00 91.31 78 LEU A O 1
ATOM 621 N N . LYS A 1 79 ? 2.898 3.487 -17.861 1.00 91.69 79 LYS A N 1
ATOM 622 C CA . LYS A 1 79 ? 2.836 4.471 -18.941 1.00 91.69 79 LYS A CA 1
ATOM 623 C C . LYS A 1 79 ? 2.333 5.837 -18.497 1.00 91.69 79 LYS A C 1
ATOM 625 O O . LYS A 1 79 ? 2.927 6.859 -18.835 1.00 91.69 79 LYS A O 1
ATOM 630 N N . GLU A 1 80 ? 1.254 5.872 -17.727 1.00 91.62 80 GLU A N 1
ATOM 631 C CA . GLU A 1 80 ? 0.693 7.119 -17.196 1.00 91.62 80 GLU A CA 1
ATOM 632 C C . GLU A 1 80 ? 1.685 7.841 -16.278 1.00 91.62 80 GLU A C 1
ATOM 634 O O . GLU A 1 80 ? 1.811 9.066 -16.340 1.00 91.62 80 GLU A O 1
ATOM 639 N N . MET A 1 81 ? 2.455 7.071 -15.508 1.00 89.19 81 MET A N 1
ATOM 640 C CA . MET A 1 81 ? 3.470 7.576 -14.583 1.00 89.19 81 MET A CA 1
ATOM 641 C C . MET A 1 81 ? 4.838 7.812 -15.244 1.00 89.19 81 MET A C 1
ATOM 643 O O . MET A 1 81 ? 5.746 8.331 -14.597 1.00 89.19 81 MET A O 1
ATOM 647 N N . ARG A 1 82 ? 4.993 7.479 -16.536 1.00 91.00 82 ARG A N 1
ATOM 648 C CA . ARG A 1 82 ? 6.250 7.570 -17.308 1.00 91.00 82 ARG A CA 1
ATOM 649 C C . ARG A 1 82 ? 7.412 6.756 -16.715 1.00 91.00 82 ARG A C 1
ATOM 651 O O . ARG A 1 82 ? 8.576 7.159 -16.787 1.00 91.00 82 ARG A O 1
ATOM 658 N N . LEU A 1 83 ? 7.097 5.615 -16.104 1.00 92.00 83 LEU A N 1
ATOM 659 C CA . LEU A 1 83 ? 8.036 4.713 -15.425 1.00 92.00 83 LEU A CA 1
ATOM 660 C C . LEU A 1 83 ? 8.331 3.438 -16.231 1.00 92.00 83 LEU A C 1
ATOM 662 O O . LEU A 1 83 ? 8.928 2.501 -15.704 1.00 92.00 83 LEU A O 1
ATOM 666 N N . GLU A 1 84 ? 7.948 3.363 -17.509 1.00 93.38 84 GLU A N 1
ATOM 667 C CA . GLU A 1 84 ? 8.120 2.155 -18.332 1.00 93.38 84 GLU A CA 1
ATOM 668 C C . GLU A 1 84 ? 9.587 1.727 -18.436 1.00 93.38 84 GLU A C 1
ATOM 670 O O . GLU A 1 84 ? 9.898 0.539 -18.426 1.00 93.38 84 GLU A O 1
ATOM 675 N N . HIS A 1 85 ? 10.499 2.699 -18.479 1.00 92.88 85 HIS A N 1
ATOM 676 C CA . HIS A 1 85 ? 11.942 2.464 -18.528 1.00 92.88 85 HIS A CA 1
ATOM 677 C C . HIS A 1 85 ? 12.508 1.834 -17.241 1.00 92.88 85 HIS A C 1
ATOM 679 O O . HIS A 1 85 ? 13.605 1.283 -17.267 1.00 92.88 85 HIS A O 1
ATOM 685 N N . LEU A 1 86 ? 11.759 1.878 -16.133 1.00 93.69 86 LEU A N 1
ATOM 686 C CA . LEU A 1 86 ? 12.135 1.306 -14.835 1.00 93.69 86 LEU A CA 1
ATOM 687 C C . LEU A 1 86 ? 11.461 -0.044 -14.568 1.00 93.69 86 LEU A C 1
ATOM 689 O O . LEU A 1 86 ? 11.684 -0.629 -13.510 1.00 93.69 86 LEU A O 1
ATOM 693 N N . ARG A 1 87 ? 10.645 -0.550 -15.504 1.00 94.06 87 ARG A N 1
ATOM 694 C CA . ARG A 1 87 ? 9.832 -1.772 -15.365 1.00 94.06 87 ARG A CA 1
ATOM 695 C C . ARG A 1 87 ? 10.578 -2.921 -14.679 1.00 94.06 87 ARG A C 1
ATOM 697 O O . ARG A 1 87 ? 10.076 -3.490 -13.707 1.00 94.06 87 ARG A O 1
ATOM 704 N N . ASP A 1 88 ? 11.776 -3.223 -15.172 1.00 95.19 88 ASP A N 1
ATOM 705 C CA . ASP A 1 88 ? 12.590 -4.366 -14.742 1.00 95.19 88 ASP A CA 1
ATOM 706 C C . ASP A 1 88 ? 13.660 -3.986 -13.705 1.00 95.19 88 ASP A C 1
ATOM 708 O O . ASP A 1 88 ? 14.405 -4.839 -13.218 1.00 95.19 88 ASP A O 1
ATOM 712 N N . GLN A 1 89 ? 13.726 -2.711 -13.311 1.00 94.06 89 GLN A N 1
ATOM 713 C CA . GLN A 1 89 ? 14.658 -2.247 -12.294 1.00 94.06 89 GLN A CA 1
ATOM 714 C C . GLN A 1 89 ? 14.211 -2.732 -10.906 1.00 94.06 89 GLN A C 1
ATOM 716 O O . GLN A 1 89 ? 13.026 -2.652 -10.566 1.00 94.06 89 GLN A O 1
ATOM 721 N N . PRO A 1 90 ? 15.134 -3.209 -10.0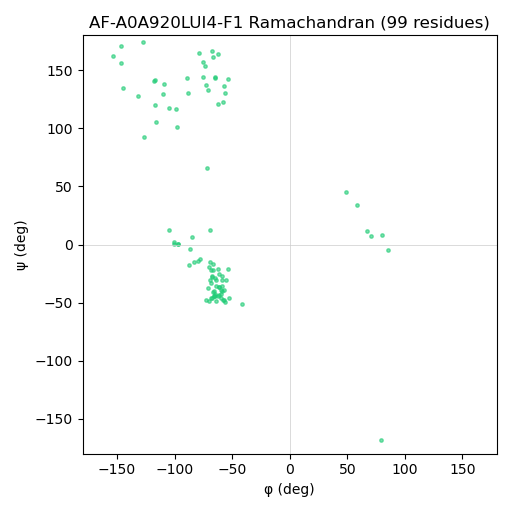50 1.00 93.69 90 PRO A N 1
ATOM 722 C CA . PRO A 1 90 ? 14.817 -3.484 -8.655 1.00 93.69 90 PRO A CA 1
ATOM 723 C C . PRO A 1 90 ? 14.287 -2.224 -7.955 1.00 93.69 90 PRO A C 1
ATOM 725 O O . PRO A 1 90 ? 14.999 -1.226 -7.865 1.00 93.69 90 PRO A O 1
ATOM 728 N N . ALA A 1 91 ? 13.079 -2.286 -7.383 1.00 89.56 91 ALA A N 1
ATOM 729 C CA . ALA A 1 91 ? 12.395 -1.113 -6.820 1.00 89.56 91 ALA A CA 1
ATOM 730 C C . ALA A 1 91 ? 13.197 -0.413 -5.701 1.00 89.56 91 ALA A C 1
ATOM 732 O O . ALA A 1 91 ? 13.109 0.791 -5.502 1.00 89.56 91 ALA A O 1
ATOM 733 N N . ARG A 1 92 ? 14.056 -1.153 -4.990 1.00 87.50 92 ARG A N 1
ATOM 734 C CA . ARG A 1 92 ? 14.937 -0.596 -3.946 1.00 87.50 92 ARG A CA 1
ATOM 735 C C . ARG A 1 92 ? 16.054 0.312 -4.470 1.00 87.50 92 ARG A C 1
ATOM 737 O O . ARG A 1 92 ? 16.702 0.964 -3.661 1.00 87.50 92 ARG A O 1
ATOM 744 N N . LEU A 1 93 ? 16.330 0.282 -5.772 1.00 86.50 93 LEU A N 1
ATOM 745 C CA . LEU A 1 93 ? 17.356 1.105 -6.416 1.00 86.50 93 LEU A CA 1
ATOM 746 C C . LEU A 1 93 ? 16.771 2.374 -7.043 1.00 86.50 93 LEU A C 1
ATOM 748 O O . LEU A 1 93 ? 17.511 3.136 -7.655 1.00 86.50 93 LEU A O 1
ATOM 752 N N . LEU A 1 94 ? 15.458 2.582 -6.928 1.00 83.88 94 LEU A N 1
ATOM 753 C CA . LEU A 1 94 ? 14.807 3.804 -7.376 1.00 83.88 94 LEU A CA 1
ATOM 754 C C . LEU A 1 94 ? 15.285 4.998 -6.550 1.00 83.88 94 LEU A C 1
ATOM 756 O O . LEU A 1 94 ? 15.502 4.897 -5.337 1.00 83.88 94 LEU A O 1
ATOM 760 N N . SER A 1 95 ? 15.410 6.146 -7.204 1.00 81.06 95 SER A N 1
ATOM 761 C CA . SER A 1 95 ? 15.650 7.414 -6.528 1.00 81.06 95 SER A CA 1
ATOM 762 C C . SER A 1 95 ? 14.484 7.774 -5.600 1.00 81.06 95 SER A C 1
ATOM 764 O O . SER A 1 95 ? 13.369 7.256 -5.704 1.00 81.06 95 SER A O 1
ATOM 766 N N . SER A 1 96 ? 14.711 8.713 -4.681 1.00 71.00 96 SER A N 1
ATOM 767 C CA . SER A 1 96 ? 13.643 9.234 -3.820 1.00 71.00 96 SER A CA 1
ATOM 768 C C . SER A 1 96 ? 12.519 9.915 -4.612 1.00 71.00 96 SER A C 1
ATOM 770 O O . SER A 1 96 ? 11.402 9.990 -4.115 1.00 71.00 96 SER A O 1
ATOM 772 N N . GLY A 1 97 ? 12.795 10.427 -5.818 1.00 72.75 97 GLY A N 1
ATOM 773 C CA . GLY A 1 97 ? 11.772 11.004 -6.694 1.00 72.75 97 GLY A CA 1
ATOM 774 C C . GLY A 1 97 ? 10.876 9.927 -7.297 1.00 72.75 97 GLY A C 1
ATOM 775 O O . GLY A 1 97 ? 9.662 10.022 -7.193 1.00 72.75 97 GLY A O 1
ATOM 776 N N . GLU A 1 98 ? 11.477 8.869 -7.838 1.00 75.31 98 GLU A N 1
ATOM 777 C CA . GLU A 1 98 ? 10.758 7.751 -8.466 1.00 75.31 98 GLU A CA 1
ATOM 778 C C . GLU A 1 98 ? 9.990 6.893 -7.451 1.00 75.31 98 GLU A C 1
ATOM 780 O O . GLU A 1 98 ? 8.939 6.366 -7.780 1.00 75.31 98 GLU A O 1
ATOM 785 N N . ASN A 1 99 ? 10.467 6.774 -6.205 1.00 64.69 99 ASN A N 1
ATOM 786 C CA . ASN A 1 99 ? 9.750 6.041 -5.150 1.00 64.69 99 ASN A CA 1
ATOM 787 C C . ASN A 1 99 ? 8.467 6.734 -4.660 1.00 64.69 99 ASN A C 1
ATOM 789 O O . ASN A 1 99 ? 7.656 6.095 -3.993 1.00 64.69 99 ASN A O 1
ATOM 793 N N . ASN A 1 100 ? 8.320 8.038 -4.901 1.00 62.44 100 ASN A N 1
ATOM 794 C CA . ASN A 1 100 ? 7.189 8.836 -4.414 1.00 62.44 100 ASN A CA 1
ATOM 795 C C . ASN A 1 100 ? 6.114 9.079 -5.486 1.00 62.44 100 ASN A C 1
ATOM 797 O O . ASN A 1 100 ? 5.149 9.797 -5.215 1.00 62.44 100 ASN A O 1
ATOM 801 N N . VAL A 1 101 ? 6.316 8.520 -6.681 1.00 60.50 101 VAL A N 1
ATOM 802 C CA . VAL A 1 101 ? 5.404 8.553 -7.829 1.00 60.50 101 VAL A CA 1
ATOM 803 C C . VAL A 1 101 ? 4.665 7.223 -7.856 1.00 60.50 101 VAL A C 1
ATOM 805 O O . VAL A 1 101 ? 3.421 7.261 -7.758 1.00 60.50 101 VAL A O 1
#

Sequence (101 aa):
MGPNGAGKSLLMRCIHGLHQPQSGRIEFDGRPLDETIIKRQSFVFQTPTVLRRTVYENLIFVARLRPEICTEAADQLLKEMRLEHLRDQPARLLSSGENNV

pLDDT: mean 85.62, std 7.97, range [54.94, 95.19]